Protein AF-A0A3M1RBZ3-F1 (afdb_monomer_lite)

Radius of gyration: 17.07 Å; chains: 1; bounding box: 36×39×44 Å

Foldseek 3Di:
DVVVVVVVVVVVVVVVCLPDPDQDWDWDWDADPFWIKIWIWGDDHQKIKIWIWTQGPLGIKIKIKIWGCADCSVDLQHAQTKIKIWMAIPVGIWIKMKHFHAAACDDPLHQWTWMWMWIQDPVGIWIKIKTAHSVNPWIKIWTADPNDIDIDID

Secondary structure (DSSP, 8-state):
-HHHHHHHHHHHHHHHHTT--S--EEEEEEEETTEEEEEEEEEETTEEEEEEEEEETTEEEEEEEEEE--S-TTSSS-TT-EEEEEEEETTEEEEEEEEEEEE--SSTTTT-EEEEEEEEETTEEEEEEEEE-TTSSSEEEEEEETTEEEEEE-

Sequence (154 aa):
MRRYLLIAFVFMAVLALSGCTGEKAETTTVSTEDGTSKVTTTVSGDTQTVTVEETTEEGTQTTTITGSAGANPDSWCPEGGNWEMHTAGPQGMAGATMKVVKLETSGKYAGLCHVVSTTTGPEGEQSIDMWFDESGEHGYMEMEVGGQKIVQSF

pLDDT: mean 77.48, std 15.15, range [36.0, 95.31]

Structure (mmCIF, N/CA/C/O backbone):
data_AF-A0A3M1RBZ3-F1
#
_entry.id   AF-A0A3M1RBZ3-F1
#
loop_
_atom_site.group_PDB
_atom_site.id
_atom_site.type_symbol
_atom_site.label_atom_id
_atom_site.label_alt_id
_atom_site.label_comp_id
_atom_site.label_asym_id
_atom_site.label_entity_id
_atom_site.label_seq_id
_atom_site.pdbx_PDB_ins_code
_atom_site.Cartn_x
_atom_site.Cartn_y
_atom_site.Cartn_z
_atom_site.occupancy
_atom_site.B_iso_or_equiv
_atom_site.auth_seq_id
_atom_site.auth_comp_id
_atom_site.auth_asym_id
_atom_site.auth_atom_id
_atom_site.pdbx_PDB_model_num
ATOM 1 N N . MET A 1 1 ? -22.313 4.734 3.516 1.00 36.00 1 MET A N 1
ATOM 2 C CA . MET A 1 1 ? -21.688 6.004 3.072 1.00 36.00 1 MET A CA 1
ATOM 3 C C . MET A 1 1 ? -20.488 6.404 3.938 1.00 36.00 1 MET A C 1
ATOM 5 O O . MET A 1 1 ? -19.457 6.711 3.363 1.00 36.00 1 MET A O 1
ATOM 9 N N . ARG A 1 2 ? -20.555 6.302 5.279 1.00 43.31 2 ARG A N 1
ATOM 10 C CA . ARG A 1 2 ? -19.455 6.632 6.221 1.00 43.31 2 ARG A CA 1
ATOM 11 C C . ARG A 1 2 ? -18.136 5.862 5.978 1.00 43.31 2 ARG A C 1
ATOM 13 O O . ARG A 1 2 ? -17.083 6.479 5.926 1.00 43.31 2 ARG A O 1
ATOM 20 N N . ARG A 1 3 ? -18.200 4.549 5.689 1.00 42.19 3 ARG A N 1
ATOM 21 C CA . ARG A 1 3 ? -17.023 3.714 5.334 1.00 42.19 3 ARG A CA 1
ATOM 22 C C . ARG A 1 3 ? -16.319 4.147 4.036 1.00 42.19 3 ARG A C 1
ATOM 24 O O . ARG A 1 3 ? -15.100 4.126 3.979 1.00 42.19 3 ARG A O 1
ATOM 31 N N . TYR A 1 4 ? -17.069 4.587 3.020 1.00 40.62 4 TYR A N 1
ATOM 32 C CA . TYR A 1 4 ? -16.492 5.088 1.761 1.00 40.62 4 TYR A CA 1
ATOM 33 C C . TYR A 1 4 ? -15.847 6.466 1.932 1.00 40.62 4 TYR A C 1
ATOM 35 O O . TYR A 1 4 ? -14.821 6.738 1.324 1.00 40.62 4 TYR A O 1
ATOM 43 N N . LEU A 1 5 ? -16.419 7.308 2.799 1.00 42.34 5 LEU A N 1
ATOM 44 C CA . LEU A 1 5 ? -15.840 8.595 3.186 1.00 42.34 5 LEU A CA 1
ATOM 45 C C . LEU A 1 5 ? -14.524 8.417 3.961 1.00 42.34 5 LEU A C 1
ATOM 47 O O . LEU A 1 5 ? -13.573 9.137 3.688 1.00 42.34 5 LEU A O 1
ATOM 51 N N . LEU A 1 6 ? -14.442 7.422 4.853 1.00 49.97 6 LEU A N 1
ATOM 52 C CA . LEU A 1 6 ? -13.214 7.061 5.573 1.00 49.97 6 LEU A CA 1
ATOM 53 C C . LEU A 1 6 ? -12.134 6.503 4.640 1.00 49.97 6 LEU A C 1
ATOM 55 O O . LEU A 1 6 ? -11.003 6.967 4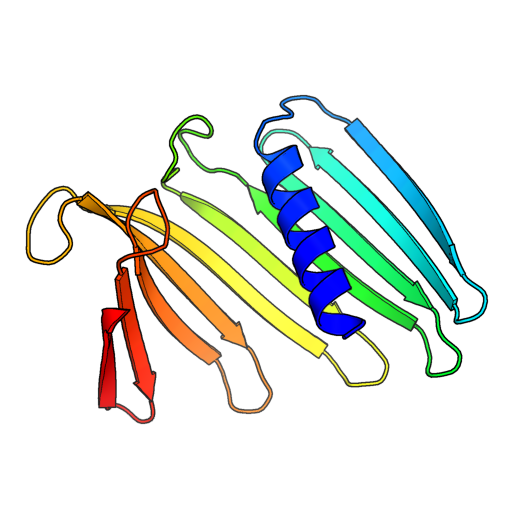.694 1.00 49.97 6 LEU A O 1
ATOM 59 N N . ILE A 1 7 ? -12.482 5.571 3.745 1.00 49.38 7 ILE A N 1
ATOM 60 C CA . ILE A 1 7 ? -11.538 5.037 2.749 1.00 49.38 7 ILE A CA 1
ATOM 61 C C . ILE A 1 7 ? -11.040 6.162 1.835 1.00 49.38 7 ILE A C 1
ATOM 63 O O . ILE A 1 7 ? -9.841 6.262 1.620 1.00 49.38 7 ILE A O 1
ATOM 67 N N . ALA A 1 8 ? -11.919 7.054 1.364 1.00 44.34 8 ALA A N 1
ATOM 68 C CA . ALA A 1 8 ? -11.525 8.198 0.543 1.00 44.34 8 ALA A CA 1
ATOM 69 C C . ALA A 1 8 ? -10.630 9.192 1.301 1.00 44.34 8 ALA A C 1
ATOM 71 O O . ALA A 1 8 ? -9.677 9.703 0.725 1.00 44.34 8 ALA A O 1
ATOM 72 N N . PHE A 1 9 ? -10.888 9.441 2.589 1.00 54.34 9 PHE A N 1
ATOM 73 C CA . PHE A 1 9 ? -10.072 10.342 3.408 1.00 54.34 9 PHE A CA 1
ATOM 74 C C . PHE A 1 9 ? -8.703 9.737 3.746 1.00 54.34 9 PHE A C 1
ATOM 76 O O . PHE A 1 9 ? -7.697 10.438 3.727 1.00 54.34 9 PHE A O 1
ATOM 83 N N . VAL A 1 10 ? -8.647 8.425 3.988 1.00 52.53 10 VAL A N 1
ATOM 84 C CA . VAL A 1 10 ? -7.401 7.673 4.187 1.00 52.53 10 VAL A CA 1
ATOM 85 C C . VAL A 1 10 ? -6.596 7.609 2.890 1.00 52.53 10 VAL A C 1
ATOM 87 O O . VAL A 1 10 ? -5.402 7.878 2.908 1.00 52.53 10 VAL A O 1
ATOM 90 N N . PHE A 1 11 ? -7.242 7.346 1.753 1.00 47.81 11 PHE A N 1
ATOM 91 C CA . PHE A 1 11 ? -6.604 7.354 0.435 1.00 47.81 11 PHE A CA 1
ATOM 92 C C . PHE A 1 11 ? -6.080 8.754 0.078 1.00 47.81 11 PHE A C 1
ATOM 94 O O . PHE A 1 11 ? -4.956 8.894 -0.388 1.00 47.81 11 PHE A O 1
ATOM 101 N N . MET A 1 12 ? -6.845 9.807 0.385 1.00 49.78 12 MET A N 1
ATOM 102 C CA . MET A 1 12 ? -6.428 11.201 0.206 1.00 49.78 12 MET A CA 1
ATOM 103 C C . MET A 1 12 ? -5.282 11.592 1.148 1.00 49.78 12 MET A C 1
ATOM 105 O O . MET A 1 12 ? -4.394 12.328 0.734 1.00 49.78 12 MET A O 1
ATOM 109 N N . ALA A 1 13 ? -5.255 11.081 2.383 1.00 51.34 13 ALA A N 1
ATOM 110 C CA . ALA A 1 13 ? -4.136 11.275 3.302 1.00 51.34 13 ALA A CA 1
ATOM 111 C C . ALA A 1 13 ? -2.871 10.555 2.807 1.00 51.34 13 ALA A C 1
ATOM 113 O O . ALA A 1 13 ? -1.803 11.152 2.802 1.00 51.34 13 ALA A O 1
ATOM 114 N N . VAL A 1 14 ? -2.988 9.318 2.316 1.00 50.66 14 VAL A N 1
ATOM 115 C CA . VAL A 1 14 ? -1.869 8.566 1.723 1.00 50.66 14 VAL A CA 1
ATOM 116 C C . VAL A 1 14 ? -1.327 9.273 0.470 1.00 50.66 14 VAL A C 1
ATOM 118 O O . VAL A 1 14 ? -0.115 9.423 0.333 1.00 50.66 14 VAL A O 1
ATOM 121 N N . LEU A 1 15 ? -2.204 9.791 -0.398 1.00 47.97 15 LEU A N 1
ATOM 122 C CA . LEU A 1 15 ? -1.823 10.556 -1.595 1.00 47.97 15 LEU A CA 1
ATOM 123 C C . LEU A 1 15 ? -1.248 11.946 -1.280 1.00 47.97 15 LEU A C 1
ATOM 125 O O . LEU A 1 15 ? -0.381 12.426 -2.001 1.00 47.97 15 LEU A O 1
ATOM 129 N N . ALA A 1 16 ? -1.710 12.614 -0.220 1.00 43.59 16 ALA A N 1
ATOM 130 C CA . ALA A 1 16 ? -1.182 13.919 0.182 1.00 43.59 16 ALA A CA 1
ATOM 131 C C . ALA A 1 16 ? 0.209 13.824 0.837 1.00 43.59 16 ALA A C 1
ATOM 133 O O . ALA A 1 16 ? 0.939 14.815 0.877 1.00 43.59 16 ALA A O 1
ATOM 134 N N . LEU A 1 17 ? 0.582 12.650 1.354 1.00 46.66 17 LEU A N 1
ATOM 135 C CA . LEU A 1 17 ? 1.821 12.441 2.106 1.00 46.66 17 LEU A CA 1
ATOM 136 C C . LEU A 1 17 ? 2.959 11.823 1.279 1.00 46.66 17 LEU A C 1
ATOM 138 O O . LEU A 1 17 ? 4.120 11.944 1.676 1.00 46.66 17 LEU A O 1
ATOM 142 N N . SER A 1 18 ? 2.685 11.254 0.099 1.00 48.78 18 SER A N 1
ATOM 143 C CA . SER A 1 18 ? 3.736 10.830 -0.844 1.00 48.78 18 SER A CA 1
ATOM 144 C C . SER A 1 18 ? 4.627 11.993 -1.314 1.00 48.78 18 SER A C 1
ATOM 146 O O . SER A 1 18 ? 5.758 11.759 -1.726 1.00 48.78 18 SER A O 1
ATOM 148 N N . GLY A 1 19 ? 4.167 13.246 -1.178 1.00 41.34 19 GLY A N 1
ATOM 149 C CA . GLY A 1 19 ? 4.935 14.460 -1.485 1.00 41.34 19 GLY A CA 1
ATOM 150 C C . GLY A 1 19 ? 5.593 15.163 -0.288 1.00 41.34 19 GLY A C 1
ATOM 151 O O . GLY A 1 19 ? 6.204 16.215 -0.473 1.00 41.34 19 GLY A O 1
ATOM 152 N N . CYS A 1 20 ? 5.468 14.651 0.943 1.00 44.19 20 CYS A N 1
ATOM 153 C CA . CYS A 1 20 ? 5.932 15.360 2.140 1.00 44.19 20 CYS A CA 1
ATOM 154 C C . CYS A 1 20 ? 7.203 14.718 2.723 1.00 44.19 20 CYS A C 1
ATOM 156 O O . CYS A 1 20 ? 7.166 14.000 3.719 1.00 44.19 20 CYS A O 1
ATOM 158 N N . THR A 1 21 ? 8.359 14.997 2.114 1.00 46.91 21 THR A N 1
ATOM 159 C CA . THR A 1 21 ? 9.673 14.604 2.650 1.00 46.91 21 THR A CA 1
ATOM 160 C C . THR A 1 21 ? 10.045 15.495 3.841 1.00 46.91 21 THR A C 1
ATOM 162 O O . THR A 1 21 ? 10.583 16.593 3.679 1.00 46.91 21 THR A O 1
ATOM 165 N N . GLY A 1 22 ? 9.728 15.049 5.055 1.00 46.12 22 GLY A N 1
ATOM 166 C CA . GLY A 1 22 ? 10.148 15.696 6.297 1.00 46.12 22 GLY A CA 1
ATOM 167 C C . GLY A 1 22 ? 9.652 14.935 7.521 1.00 46.12 22 GLY A C 1
ATOM 168 O O . GLY A 1 22 ? 8.494 14.537 7.573 1.00 46.12 22 GLY A O 1
ATOM 169 N N . GLU A 1 23 ? 10.528 14.740 8.506 1.00 51.12 23 GLU A N 1
ATOM 170 C CA . GLU A 1 23 ? 10.206 14.088 9.779 1.00 51.12 23 GLU A CA 1
ATOM 171 C C . GLU A 1 23 ? 9.158 14.934 10.524 1.00 51.12 23 GLU A C 1
ATOM 173 O O . GLU A 1 23 ? 9.463 15.965 11.129 1.00 51.12 23 GLU A O 1
ATOM 178 N N . LYS A 1 24 ? 7.884 14.559 10.398 1.00 57.00 24 LYS A N 1
ATOM 179 C CA . LYS A 1 24 ? 6.760 15.227 11.052 1.00 57.00 24 LYS A CA 1
ATOM 180 C C . LYS A 1 24 ? 5.801 14.185 11.602 1.00 57.00 24 LYS A C 1
ATOM 182 O O . LYS A 1 24 ? 5.362 13.283 10.890 1.00 57.00 24 LYS A O 1
ATOM 187 N N . ALA A 1 25 ? 5.476 14.341 12.881 1.00 58.16 25 ALA A N 1
ATOM 188 C CA . ALA A 1 25 ? 4.348 13.675 13.499 1.00 58.16 25 ALA A CA 1
ATOM 189 C C . ALA A 1 25 ? 3.210 14.692 13.630 1.00 58.16 25 ALA A C 1
ATOM 191 O O . ALA A 1 25 ? 3.340 15.679 14.354 1.00 58.16 25 ALA A O 1
ATOM 192 N N . GLU A 1 26 ? 2.108 14.470 12.922 1.00 70.06 26 GLU A N 1
ATOM 193 C CA . GLU A 1 26 ? 0.925 15.327 12.984 1.00 70.06 26 GLU A CA 1
ATOM 194 C C . GLU A 1 26 ? -0.248 14.508 13.514 1.00 70.06 26 GLU A C 1
ATOM 196 O O . GLU A 1 26 ? -0.492 13.384 13.082 1.00 70.06 26 GLU A O 1
ATOM 201 N N . THR A 1 27 ? -0.960 15.047 14.503 1.00 72.88 27 THR A N 1
ATOM 202 C CA . THR A 1 27 ? -2.175 14.424 15.031 1.00 72.88 27 THR A CA 1
ATOM 203 C C . THR A 1 27 ? -3.339 15.376 14.851 1.00 72.88 27 THR A C 1
ATOM 205 O O . THR A 1 27 ? -3.294 16.507 15.328 1.00 72.88 27 THR A O 1
ATOM 208 N N . THR A 1 28 ? -4.387 14.901 14.189 1.00 72.00 28 THR A N 1
ATOM 209 C CA . THR A 1 28 ? -5.645 15.623 14.016 1.00 72.00 28 THR A CA 1
ATOM 210 C C . THR A 1 28 ? -6.764 14.814 14.648 1.00 72.00 28 THR A C 1
ATOM 212 O O . THR A 1 28 ? -6.920 13.628 14.364 1.00 72.00 28 THR A O 1
ATOM 215 N N . THR A 1 29 ? -7.559 15.460 15.495 1.00 73.00 29 THR A N 1
ATOM 216 C CA . THR A 1 29 ? -8.745 14.855 16.103 1.00 73.00 29 THR A CA 1
ATOM 217 C C . THR A 1 29 ? -9.982 15.529 15.536 1.00 73.00 29 THR A C 1
ATOM 219 O O . THR A 1 29 ? -10.086 16.755 15.555 1.00 73.00 29 THR A O 1
ATOM 222 N N . VAL A 1 30 ? -10.924 14.730 15.052 1.00 71.94 30 VAL A N 1
ATOM 223 C CA . VAL A 1 30 ? -12.233 15.173 14.581 1.00 71.94 30 VAL A CA 1
ATOM 224 C C . VAL A 1 30 ? -13.288 14.521 15.466 1.00 71.94 30 VAL A C 1
ATOM 226 O O . VAL A 1 30 ? -13.363 13.298 15.551 1.00 71.94 30 VAL A O 1
ATOM 229 N N . SER A 1 31 ? -14.105 15.333 16.132 1.00 68.31 31 SER A N 1
ATOM 230 C CA . SER A 1 31 ? -15.228 14.862 16.947 1.00 68.31 31 SER A CA 1
ATOM 231 C C . SER A 1 31 ? -16.539 15.255 16.280 1.00 68.31 31 SER A C 1
ATOM 233 O O . SER A 1 31 ? -16.707 16.391 15.840 1.00 68.31 31 SER A O 1
ATOM 235 N N . THR A 1 32 ? -17.463 14.307 16.215 1.00 67.38 32 THR A N 1
ATOM 236 C CA . THR A 1 32 ? -18.828 14.471 15.702 1.00 67.38 32 THR A CA 1
ATOM 237 C C . THR A 1 32 ? -19.819 13.986 16.760 1.00 67.38 32 THR A C 1
ATOM 239 O O . THR A 1 32 ? -19.414 13.317 17.710 1.00 67.38 32 THR A O 1
ATOM 242 N N . GLU A 1 33 ? -21.109 14.298 16.616 1.00 62.62 33 GLU A N 1
ATOM 243 C CA . GLU A 1 33 ? -22.147 13.787 17.533 1.00 62.62 33 GLU A CA 1
ATOM 244 C C . GLU A 1 33 ? -22.177 12.245 17.579 1.00 62.62 33 GLU A C 1
ATOM 246 O O . GLU A 1 33 ? -22.482 11.669 18.617 1.00 62.62 33 GLU A O 1
ATOM 251 N N . ASP A 1 34 ? -21.742 11.584 16.499 1.00 63.34 34 ASP A N 1
ATOM 252 C CA . ASP A 1 34 ? -21.757 10.127 16.337 1.00 63.34 34 ASP A CA 1
ATOM 253 C C . ASP A 1 34 ? -20.418 9.434 16.678 1.00 63.34 34 ASP A C 1
ATOM 255 O O . ASP A 1 34 ? -20.192 8.290 16.264 1.00 63.34 34 ASP A O 1
ATOM 259 N N . GLY A 1 35 ? -19.475 10.125 17.328 1.00 75.50 35 GLY A N 1
ATOM 260 C CA . GLY A 1 35 ? -18.178 9.559 17.723 1.00 75.50 35 GLY A CA 1
ATOM 261 C C . GLY A 1 35 ? -16.966 10.447 17.436 1.00 75.50 35 GLY A C 1
ATOM 262 O O . GLY A 1 35 ? -17.077 11.558 16.914 1.00 75.50 35 GLY A O 1
ATOM 263 N N . THR A 1 36 ? -15.780 9.949 17.796 1.00 78.88 36 THR A N 1
ATOM 264 C CA . THR A 1 36 ? -14.497 10.659 17.646 1.00 78.88 36 THR A CA 1
ATOM 265 C C . THR A 1 36 ? -13.527 9.866 16.783 1.00 78.88 36 THR A C 1
ATOM 267 O O . THR A 1 36 ? -13.321 8.680 17.017 1.00 78.88 36 THR A O 1
ATOM 270 N N . SER A 1 37 ? -12.891 10.541 15.828 1.00 77.12 37 SER A N 1
ATOM 271 C CA . SER A 1 37 ? -11.810 10.008 15.004 1.00 77.12 37 SER A CA 1
ATOM 272 C C . SER A 1 37 ? -10.510 10.744 15.316 1.00 77.12 37 SER A C 1
ATOM 274 O O . SER A 1 37 ? -10.445 11.971 15.252 1.00 77.12 37 SER A O 1
ATOM 276 N N . LYS A 1 38 ? -9.455 10.002 15.630 1.00 78.56 38 LYS A N 1
ATOM 277 C CA . LYS A 1 38 ? -8.106 10.515 15.842 1.00 78.56 38 LYS A CA 1
ATOM 278 C C . LYS A 1 38 ? -7.197 9.965 14.754 1.00 78.56 38 LYS A C 1
ATOM 280 O O . LYS A 1 38 ? -7.036 8.758 14.634 1.00 78.56 38 LYS A O 1
ATOM 285 N N . VAL A 1 39 ? -6.596 10.856 13.980 1.00 77.81 39 VAL A N 1
ATOM 286 C CA . VAL A 1 39 ? -5.619 10.522 12.944 1.00 77.81 39 VAL A CA 1
ATOM 287 C C . VAL A 1 39 ? -4.250 10.953 13.438 1.00 77.81 39 VAL A C 1
ATOM 289 O O . VAL A 1 39 ? -4.047 12.125 13.740 1.00 77.81 39 VAL A O 1
ATOM 292 N N . THR A 1 40 ? -3.316 10.017 13.519 1.00 79.69 40 THR A N 1
ATOM 293 C CA . THR A 1 40 ? -1.912 10.265 13.833 1.00 79.69 40 THR A CA 1
ATOM 294 C C . THR A 1 40 ? -1.066 9.819 12.654 1.00 79.69 40 THR A C 1
ATOM 296 O O . THR A 1 40 ? -0.995 8.635 12.343 1.00 79.69 40 THR A O 1
ATOM 299 N N . THR A 1 41 ? -0.396 10.771 12.024 1.00 76.50 41 THR A N 1
ATOM 300 C CA . THR A 1 41 ? 0.592 10.534 10.975 1.00 76.50 41 THR A CA 1
ATOM 301 C C . THR A 1 41 ? 1.978 10.665 11.579 1.00 76.50 41 THR A C 1
ATOM 303 O O . THR A 1 41 ? 2.227 11.577 12.361 1.00 76.50 41 THR A O 1
ATOM 306 N N . THR A 1 42 ? 2.884 9.758 11.240 1.00 78.38 42 THR A N 1
ATOM 307 C CA . THR A 1 42 ? 4.295 9.788 11.629 1.00 78.38 42 THR A CA 1
ATOM 308 C C . THR A 1 42 ? 5.144 9.471 10.409 1.00 78.38 42 THR A C 1
ATOM 310 O O . THR A 1 42 ? 4.965 8.428 9.790 1.00 78.38 42 THR A O 1
ATOM 313 N N . VAL A 1 43 ? 6.074 10.360 10.073 1.00 74.62 43 VAL A N 1
ATOM 314 C CA . VAL A 1 43 ? 7.073 10.138 9.020 1.00 74.62 43 VAL A CA 1
ATOM 315 C C . VAL A 1 43 ? 8.437 9.960 9.680 1.00 74.62 43 VAL A C 1
ATOM 317 O O . VAL A 1 43 ? 8.861 10.827 10.442 1.00 74.62 43 VAL A O 1
ATOM 320 N N . SER A 1 44 ? 9.113 8.844 9.403 1.00 72.94 44 SER A N 1
ATOM 321 C CA . SER A 1 44 ? 10.457 8.533 9.900 1.00 72.94 44 SER A CA 1
ATOM 322 C C . SER A 1 44 ? 11.325 8.017 8.751 1.00 72.94 44 SER A C 1
ATOM 324 O O . SER A 1 44 ? 11.148 6.896 8.268 1.00 72.94 44 SER A O 1
ATOM 326 N N . GLY A 1 45 ? 12.251 8.859 8.282 1.00 74.38 45 GLY A N 1
ATOM 327 C CA . GLY A 1 45 ? 13.018 8.589 7.063 1.00 74.38 45 GLY A CA 1
ATOM 328 C C . GLY A 1 45 ? 12.096 8.377 5.858 1.00 74.38 45 GLY A C 1
ATOM 329 O O . GLY A 1 45 ? 11.208 9.190 5.612 1.00 74.38 45 GLY A O 1
ATOM 330 N N . ASP A 1 46 ? 12.281 7.258 5.154 1.00 73.88 46 ASP A N 1
ATOM 331 C CA . ASP A 1 46 ? 11.479 6.878 3.979 1.00 73.88 46 ASP A CA 1
ATOM 332 C C . ASP A 1 46 ? 10.175 6.142 4.338 1.00 73.88 46 ASP A C 1
ATOM 334 O O . ASP A 1 46 ? 9.403 5.769 3.453 1.00 73.88 46 ASP A O 1
ATOM 338 N N . THR A 1 47 ? 9.932 5.891 5.630 1.00 76.50 47 THR A N 1
ATOM 339 C CA . THR A 1 47 ? 8.748 5.172 6.118 1.00 76.50 47 THR A CA 1
ATOM 340 C C . THR A 1 47 ? 7.720 6.141 6.687 1.00 76.50 47 THR A C 1
ATOM 342 O O . THR A 1 47 ? 8.038 7.055 7.448 1.00 76.50 47 THR A O 1
ATOM 345 N N . GLN A 1 48 ? 6.462 5.907 6.346 1.00 79.31 48 GLN A N 1
ATOM 346 C CA . GLN A 1 48 ? 5.309 6.659 6.804 1.00 79.31 48 GLN A CA 1
ATOM 347 C C . GLN A 1 48 ? 4.340 5.710 7.503 1.00 79.31 48 GLN A C 1
ATOM 349 O O . GLN A 1 48 ? 3.990 4.660 6.969 1.00 79.31 48 GLN A O 1
ATOM 354 N N . THR A 1 49 ? 3.883 6.096 8.686 1.00 83.44 49 THR A N 1
ATOM 355 C CA . THR A 1 49 ? 2.839 5.398 9.429 1.00 83.44 49 THR A CA 1
ATOM 356 C C . THR A 1 49 ? 1.670 6.342 9.653 1.00 83.44 49 THR A C 1
ATOM 358 O O . THR A 1 49 ? 1.824 7.409 10.241 1.00 83.44 49 THR A O 1
ATOM 361 N N . VAL A 1 50 ? 0.482 5.938 9.226 1.00 83.12 50 VAL A N 1
ATOM 362 C CA . VAL A 1 50 ? -0.783 6.620 9.494 1.00 83.12 50 VAL A CA 1
ATOM 363 C C . VAL A 1 50 ? -1.617 5.706 10.375 1.00 83.12 50 VAL A C 1
ATOM 365 O O . VAL A 1 50 ? -1.921 4.583 9.997 1.00 83.12 50 VAL A O 1
ATOM 368 N N . THR A 1 51 ? -1.992 6.169 11.560 1.00 84.88 51 THR A N 1
ATOM 369 C CA . THR A 1 51 ? -2.900 5.463 12.467 1.00 84.88 51 THR A CA 1
ATOM 370 C C . THR A 1 51 ? -4.184 6.259 12.617 1.00 84.88 51 THR A C 1
ATOM 372 O O . THR A 1 51 ? -4.153 7.429 12.986 1.00 84.88 51 THR A O 1
ATOM 375 N N . VAL A 1 52 ? -5.314 5.623 12.343 1.00 83.81 52 VAL A N 1
ATOM 376 C CA . VAL A 1 52 ? -6.658 6.169 12.504 1.00 83.81 52 VAL A CA 1
ATOM 377 C C . VAL A 1 52 ? -7.356 5.384 13.600 1.00 83.81 52 VAL A C 1
ATOM 379 O O . VAL A 1 52 ? -7.541 4.181 13.474 1.00 83.81 52 VAL A O 1
ATOM 382 N N . GLU A 1 53 ? -7.755 6.056 14.668 1.00 85.12 53 GLU A N 1
ATOM 383 C CA . GLU A 1 53 ? -8.549 5.493 15.754 1.00 85.12 53 GLU A CA 1
ATOM 384 C C . GLU A 1 53 ? -9.942 6.122 15.725 1.00 85.12 53 GLU A C 1
ATOM 386 O O 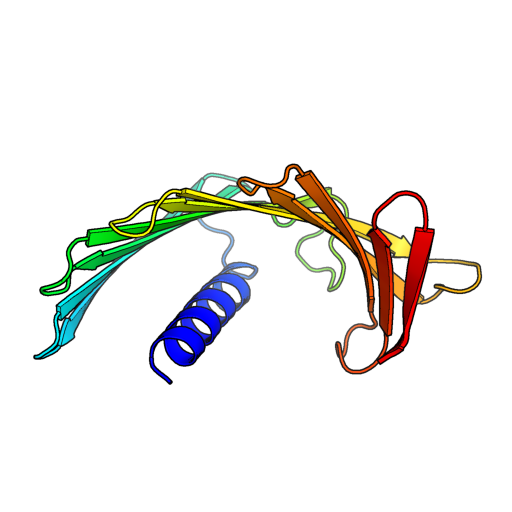. GLU A 1 53 ? -10.087 7.330 15.890 1.00 85.12 53 GLU A O 1
ATOM 391 N N . GLU A 1 54 ? -10.974 5.320 15.495 1.00 82.19 54 GLU A N 1
ATOM 392 C CA . GLU A 1 54 ? -12.372 5.737 15.518 1.00 82.19 54 GLU A CA 1
ATOM 393 C C . GLU A 1 54 ? -13.062 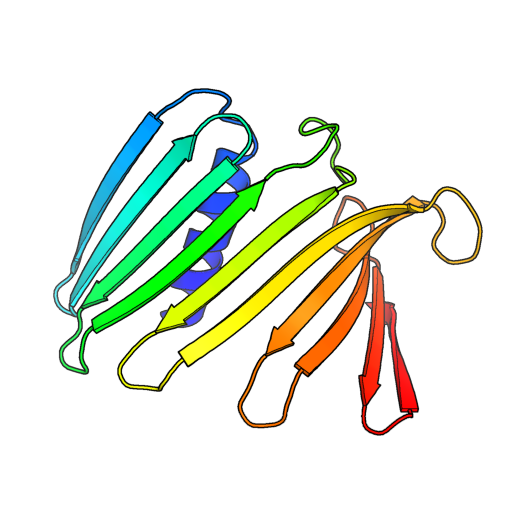5.116 16.729 1.00 82.19 54 GLU A C 1
ATOM 395 O O . GLU A 1 54 ? -13.082 3.900 16.887 1.00 82.19 54 GLU A O 1
ATOM 400 N N . THR A 1 55 ? -13.640 5.951 17.585 1.00 84.38 55 THR A N 1
ATOM 401 C CA . THR A 1 55 ? -14.429 5.527 18.742 1.00 84.38 55 THR A CA 1
ATOM 402 C C . THR A 1 55 ? -15.884 5.917 18.527 1.00 84.38 55 THR A C 1
ATOM 404 O O . THR A 1 55 ? -16.206 7.100 18.397 1.00 84.38 55 THR A O 1
ATOM 407 N N . THR A 1 56 ? -16.754 4.910 18.511 1.00 81.62 56 THR A N 1
ATOM 408 C CA . THR A 1 56 ? -18.216 5.037 18.408 1.00 81.62 56 THR A CA 1
ATOM 409 C C . THR A 1 56 ? -18.882 4.331 19.592 1.00 81.62 56 THR A C 1
ATOM 411 O O . THR A 1 56 ? -18.201 3.697 20.400 1.00 81.62 56 THR A O 1
ATOM 414 N N . GLU A 1 57 ? -20.213 4.391 19.696 1.00 79.94 57 GLU A N 1
ATOM 415 C CA . GLU A 1 57 ? -20.959 3.613 20.700 1.00 79.94 57 GLU A CA 1
ATOM 416 C C . GLU A 1 57 ? -20.767 2.091 20.548 1.00 79.94 57 GLU A C 1
ATOM 418 O O . GLU A 1 57 ? -20.872 1.354 21.526 1.00 79.94 57 GLU A O 1
ATOM 423 N N . GLU A 1 58 ? -20.430 1.613 19.345 1.00 77.69 58 GLU A N 1
ATOM 424 C CA . GLU A 1 58 ? -20.184 0.193 19.052 1.00 77.69 58 GLU A CA 1
ATOM 425 C C . GLU A 1 58 ? -18.771 -0.274 19.460 1.00 77.69 58 GLU A C 1
ATOM 427 O O . GLU A 1 58 ? -18.467 -1.468 19.407 1.00 77.69 58 GLU A O 1
ATOM 432 N N . GLY A 1 59 ? -17.903 0.654 19.87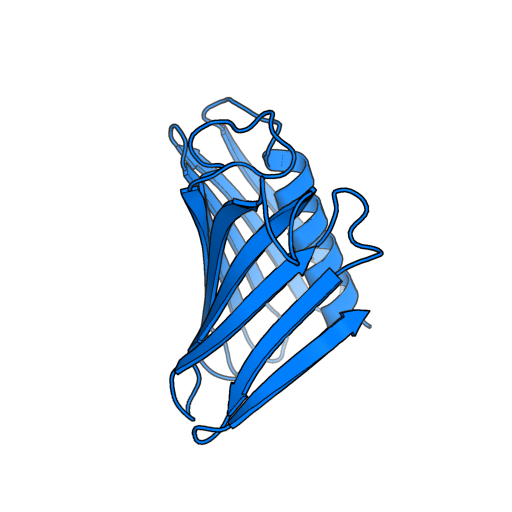9 1.00 83.12 59 GLY A N 1
ATOM 433 C CA . GLY A 1 59 ? -16.527 0.402 20.301 1.00 83.12 59 GLY A CA 1
ATOM 434 C C . GLY A 1 59 ? -15.488 1.179 19.489 1.00 83.12 59 GLY A C 1
ATOM 435 O O . GLY A 1 59 ? -15.816 2.052 18.679 1.00 83.12 59 GLY A O 1
ATOM 436 N N . THR A 1 60 ? -14.215 0.858 19.731 1.00 86.19 60 THR A N 1
ATOM 437 C CA . THR A 1 60 ? -13.065 1.519 19.099 1.00 86.19 60 THR A CA 1
ATOM 438 C C . THR A 1 60 ? -12.462 0.649 18.001 1.00 86.19 60 THR A C 1
ATOM 440 O O . THR A 1 60 ? -12.090 -0.498 18.249 1.00 86.19 60 THR A O 1
ATOM 443 N N . GLN A 1 61 ? -12.341 1.204 16.798 1.00 84.38 61 GLN A N 1
ATOM 444 C CA . GLN A 1 61 ? -11.627 0.622 15.669 1.00 84.38 61 GLN A CA 1
ATOM 445 C C . GLN A 1 61 ? -10.331 1.397 15.422 1.00 84.38 61 GLN A C 1
ATOM 447 O O . GLN A 1 61 ? -10.345 2.616 15.293 1.00 84.38 61 GLN A O 1
ATOM 452 N N . THR A 1 62 ? -9.221 0.684 15.290 1.00 86.44 62 THR A N 1
ATOM 453 C CA . THR A 1 62 ? -7.916 1.244 14.945 1.00 86.44 62 THR A CA 1
ATOM 454 C C . THR A 1 62 ? -7.472 0.687 13.600 1.00 86.44 62 THR A C 1
ATOM 456 O O . THR A 1 62 ? -7.427 -0.526 13.419 1.00 86.44 62 THR A O 1
ATOM 459 N N . THR A 1 63 ? -7.130 1.565 12.663 1.00 84.12 63 THR A N 1
ATOM 460 C CA . THR A 1 63 ? -6.515 1.219 11.380 1.00 84.12 63 THR A CA 1
ATOM 461 C C . THR A 1 63 ? -5.137 1.852 11.300 1.00 84.12 63 THR A C 1
ATOM 463 O O . THR A 1 63 ? -5.018 3.071 11.351 1.00 84.12 63 THR A O 1
ATOM 466 N N . THR A 1 64 ? -4.101 1.040 11.151 1.00 87.44 64 THR A N 1
ATOM 467 C CA . THR A 1 64 ? -2.722 1.481 10.956 1.00 87.44 64 THR A CA 1
ATOM 468 C C . THR A 1 64 ? -2.274 1.111 9.555 1.00 87.44 64 THR A C 1
ATOM 470 O O . THR A 1 64 ? -2.373 -0.046 9.164 1.00 87.44 64 THR A O 1
ATOM 473 N N . ILE A 1 65 ? -1.769 2.086 8.811 1.00 86.31 65 ILE A N 1
ATOM 474 C CA . ILE A 1 65 ? -1.130 1.905 7.513 1.00 86.31 65 ILE A CA 1
ATOM 475 C C . ILE A 1 65 ? 0.328 2.299 7.676 1.00 86.31 65 ILE A C 1
ATOM 477 O O . ILE A 1 65 ? 0.608 3.435 8.044 1.00 86.31 65 ILE A O 1
ATOM 481 N N . THR A 1 66 ? 1.246 1.384 7.403 1.00 87.19 66 THR A N 1
ATOM 482 C CA . THR A 1 66 ? 2.686 1.646 7.423 1.00 87.19 66 THR A CA 1
ATOM 483 C C . THR A 1 66 ? 3.256 1.342 6.061 1.00 87.19 66 THR A C 1
ATOM 485 O O . THR A 1 66 ? 3.015 0.266 5.531 1.00 87.19 66 THR A O 1
ATOM 488 N N . GLY A 1 67 ? 4.033 2.246 5.489 1.00 85.38 67 GLY A N 1
ATOM 489 C CA . GLY A 1 67 ? 4.649 1.970 4.208 1.00 85.38 67 GLY A CA 1
ATOM 490 C C . GLY A 1 67 ? 5.724 2.949 3.806 1.00 85.38 67 GLY A C 1
ATOM 491 O O . GLY A 1 67 ? 5.941 3.963 4.460 1.00 85.38 67 GLY A O 1
ATOM 492 N N . SER A 1 68 ? 6.403 2.635 2.717 1.00 84.00 68 SER A N 1
ATOM 493 C CA . SER A 1 68 ? 7.409 3.490 2.104 1.00 84.00 68 SER A CA 1
ATOM 494 C C . SER A 1 68 ? 7.114 3.650 0.622 1.00 84.00 68 SER A C 1
ATOM 496 O O . SER A 1 68 ? 6.567 2.753 -0.021 1.00 84.00 68 SER A O 1
ATOM 498 N N . ALA A 1 69 ? 7.477 4.810 0.079 1.00 74.50 69 ALA A N 1
ATOM 499 C CA . ALA A 1 69 ? 7.230 5.125 -1.322 1.00 74.50 69 ALA A CA 1
ATOM 500 C C . ALA A 1 69 ? 8.143 4.340 -2.281 1.00 74.50 69 ALA A C 1
ATOM 502 O O . ALA A 1 69 ? 7.815 4.239 -3.451 1.00 74.50 69 ALA A O 1
ATOM 503 N N . GLY A 1 70 ? 9.241 3.736 -1.812 1.00 78.81 70 GLY A N 1
ATOM 504 C CA . GLY A 1 70 ? 10.164 2.959 -2.650 1.00 78.81 70 GLY A CA 1
ATOM 505 C C . GLY A 1 70 ? 11.346 3.775 -3.183 1.00 78.81 70 GLY A C 1
ATOM 506 O O . GLY A 1 70 ? 11.668 4.841 -2.664 1.00 78.81 70 GLY A O 1
ATOM 507 N N . ALA A 1 71 ? 12.032 3.249 -4.204 1.00 73.06 71 ALA A N 1
ATOM 508 C CA . ALA A 1 71 ? 13.332 3.763 -4.653 1.00 73.06 71 ALA A CA 1
ATOM 509 C C . ALA A 1 71 ? 13.268 5.102 -5.415 1.00 73.06 71 ALA A C 1
ATOM 511 O O . ALA A 1 71 ? 14.287 5.781 -5.543 1.00 73.06 71 ALA A O 1
ATOM 512 N N . ASN A 1 72 ? 12.098 5.473 -5.943 1.00 77.62 72 ASN A N 1
ATOM 513 C CA . ASN A 1 72 ? 11.903 6.717 -6.684 1.00 77.62 72 ASN A CA 1
ATOM 514 C C . ASN A 1 72 ? 10.521 7.323 -6.384 1.00 77.62 72 ASN A C 1
ATOM 516 O O . ASN A 1 72 ? 9.599 7.109 -7.171 1.00 77.62 72 ASN A O 1
ATOM 520 N N . PRO A 1 73 ? 10.362 8.057 -5.269 1.00 72.19 73 PRO A N 1
ATOM 521 C CA . PRO A 1 73 ? 9.065 8.573 -4.825 1.00 72.19 73 PRO A CA 1
ATOM 522 C C . PRO A 1 73 ? 8.425 9.578 -5.795 1.00 72.19 73 PRO A C 1
ATOM 524 O O . PRO A 1 73 ? 7.214 9.760 -5.754 1.00 72.19 73 PRO A O 1
ATOM 527 N N . ASP A 1 74 ? 9.210 10.191 -6.688 1.00 78.75 74 ASP A N 1
ATOM 528 C CA . ASP A 1 74 ? 8.709 11.118 -7.712 1.00 78.75 74 ASP A CA 1
ATOM 529 C C . ASP A 1 74 ? 8.133 10.391 -8.943 1.00 78.75 74 ASP A C 1
ATOM 531 O O . ASP A 1 74 ? 7.564 11.016 -9.840 1.00 78.75 74 ASP A O 1
ATOM 535 N N . SER A 1 75 ? 8.297 9.066 -9.029 1.00 83.56 75 SER A N 1
ATOM 536 C CA . SER A 1 75 ? 7.664 8.257 -10.067 1.00 83.56 75 SER A CA 1
ATOM 537 C C . SER A 1 75 ? 6.212 7.969 -9.711 1.00 83.56 75 SER A C 1
ATOM 539 O O . SER A 1 75 ? 5.903 7.605 -8.580 1.00 83.56 75 SER A O 1
ATOM 541 N N . TRP A 1 76 ? 5.328 8.014 -10.708 1.00 85.69 76 TRP A N 1
ATOM 542 C CA . TRP A 1 76 ? 3.946 7.559 -10.547 1.00 85.69 76 TRP A CA 1
ATOM 543 C C . TRP A 1 76 ? 3.845 6.051 -10.241 1.00 85.69 76 TRP A C 1
ATOM 545 O O . TRP A 1 76 ? 2.867 5.609 -9.646 1.00 85.69 76 TRP A O 1
ATOM 555 N N . CYS A 1 77 ? 4.866 5.265 -10.613 1.00 87.75 77 CYS A N 1
ATOM 556 C CA . CYS A 1 77 ? 4.994 3.845 -10.292 1.00 87.75 77 CYS A CA 1
ATOM 557 C C . CYS A 1 77 ? 6.325 3.592 -9.567 1.00 87.75 77 CYS A C 1
ATOM 559 O O . CYS A 1 77 ? 7.304 3.141 -10.177 1.00 87.75 77 CYS A O 1
ATOM 561 N N . PRO A 1 78 ? 6.408 3.925 -8.271 1.00 86.62 78 PRO A N 1
ATOM 562 C CA . PRO A 1 78 ? 7.673 3.921 -7.567 1.00 86.62 78 PRO A CA 1
ATOM 563 C C . PRO A 1 78 ? 8.027 2.492 -7.123 1.00 86.62 78 PRO A C 1
ATOM 565 O O . PRO A 1 78 ? 7.486 1.944 -6.162 1.00 86.62 78 PRO A O 1
ATOM 568 N N . GLU A 1 79 ? 8.930 1.854 -7.871 1.00 89.00 79 GLU A N 1
ATOM 569 C CA . GLU A 1 79 ? 9.353 0.470 -7.633 1.00 89.00 79 GLU A CA 1
ATOM 570 C C . GLU A 1 79 ? 9.827 0.244 -6.189 1.00 89.00 79 GLU A C 1
ATOM 572 O O . GLU A 1 79 ? 10.618 1.010 -5.625 1.00 89.00 79 GLU A O 1
ATOM 577 N N . GLY A 1 80 ? 9.330 -0.843 -5.594 1.00 85.69 80 GLY A N 1
ATOM 578 C CA . GLY A 1 80 ? 9.633 -1.222 -4.220 1.00 85.69 80 GLY A CA 1
ATOM 579 C C . GLY A 1 80 ? 8.784 -0.506 -3.173 1.00 85.69 80 GLY A C 1
ATOM 580 O O . GLY A 1 80 ? 8.949 -0.814 -1.992 1.00 85.69 80 GLY A O 1
ATOM 581 N N . GLY A 1 81 ? 7.879 0.393 -3.576 1.00 88.00 81 GLY A N 1
ATOM 582 C CA . GLY A 1 81 ? 6.884 0.960 -2.674 1.00 88.00 81 GLY A CA 1
ATOM 583 C C . GLY A 1 81 ? 6.073 -0.152 -2.011 1.00 88.00 81 GLY A C 1
ATOM 584 O O . GLY A 1 81 ? 5.661 -1.105 -2.675 1.00 88.00 81 GLY A O 1
ATOM 585 N N . ASN A 1 82 ? 5.891 -0.079 -0.698 1.00 89.00 82 ASN A N 1
ATOM 586 C CA . ASN A 1 82 ? 5.231 -1.129 0.073 1.00 89.00 82 ASN A CA 1
ATOM 587 C C . ASN A 1 82 ? 4.399 -0.511 1.185 1.00 89.00 82 ASN A C 1
ATOM 589 O O . ASN A 1 82 ? 4.918 0.314 1.927 1.00 89.00 82 ASN A O 1
ATOM 593 N N . TRP A 1 83 ? 3.151 -0.943 1.328 1.00 86.62 83 TRP A N 1
ATOM 594 C CA . TRP A 1 83 ? 2.227 -0.492 2.359 1.00 86.62 83 TRP A CA 1
ATOM 595 C C . TRP A 1 83 ? 1.545 -1.684 3.009 1.00 86.62 83 TRP A C 1
ATOM 597 O O . TRP A 1 83 ? 1.003 -2.551 2.334 1.00 86.62 83 TRP A O 1
ATOM 607 N N . GLU A 1 84 ? 1.535 -1.699 4.329 1.00 89.56 84 GLU A N 1
ATOM 608 C CA . GLU A 1 84 ? 0.877 -2.683 5.170 1.00 89.56 84 GLU A CA 1
ATOM 609 C C . GLU A 1 84 ? -0.241 -1.981 5.929 1.00 89.56 84 GLU A C 1
ATOM 611 O O . GLU A 1 84 ? -0.009 -1.010 6.645 1.00 89.56 84 GLU A O 1
ATOM 616 N N . MET A 1 85 ? -1.463 -2.461 5.758 1.00 86.25 85 MET A N 1
ATOM 617 C CA . MET A 1 85 ? -2.648 -2.014 6.465 1.00 86.25 85 MET A CA 1
ATOM 618 C C . MET A 1 85 ? -3.061 -3.075 7.478 1.00 86.25 85 MET A C 1
ATOM 620 O O . MET A 1 85 ? -3.285 -4.234 7.132 1.00 86.25 85 MET A O 1
ATOM 624 N N . HIS A 1 86 ? -3.250 -2.648 8.717 1.00 87.50 86 HIS A N 1
ATOM 625 C CA . HIS A 1 86 ? -3.800 -3.442 9.800 1.00 87.50 86 HIS A CA 1
ATOM 626 C C . HIS A 1 86 ? -5.010 -2.731 10.377 1.00 87.50 86 HIS A C 1
ATOM 628 O O . HIS A 1 86 ? -4.904 -1.594 10.826 1.00 87.50 86 HIS A O 1
ATOM 634 N N . THR A 1 87 ? -6.148 -3.411 10.418 1.00 83.00 87 THR A N 1
ATOM 635 C CA . THR A 1 87 ? -7.345 -2.923 11.099 1.00 83.00 87 THR A CA 1
ATOM 636 C C . THR A 1 87 ? -7.680 -3.858 12.249 1.00 83.00 87 THR A C 1
ATOM 638 O O . THR A 1 87 ? -7.765 -5.068 12.057 1.00 83.00 87 THR A O 1
ATOM 641 N N . ALA A 1 88 ? -7.901 -3.301 13.435 1.00 87.19 88 ALA A N 1
ATOM 642 C CA . ALA A 1 88 ? -8.354 -4.006 14.626 1.00 87.19 88 ALA A CA 1
ATOM 643 C C . ALA A 1 88 ? -9.575 -3.293 15.213 1.00 87.19 88 ALA A C 1
ATOM 645 O O . ALA A 1 88 ? -9.617 -2.068 15.277 1.00 87.19 88 ALA A O 1
ATOM 646 N N . GLY A 1 89 ? -10.584 -4.042 15.648 1.00 84.06 89 GLY A N 1
ATOM 647 C CA . GLY A 1 89 ? -11.757 -3.455 16.290 1.00 84.06 89 GLY A CA 1
ATOM 648 C C . GLY A 1 89 ? -12.795 -4.492 16.715 1.00 84.06 89 GLY A C 1
ATOM 649 O O . GLY A 1 89 ? -12.519 -5.693 16.683 1.00 84.06 89 GLY A O 1
ATOM 650 N N . PRO A 1 90 ? -14.018 -4.053 17.064 1.00 75.62 90 PRO A N 1
ATOM 651 C CA . PRO A 1 90 ? -15.082 -4.926 17.568 1.00 75.62 90 PRO A CA 1
ATOM 652 C C . PRO A 1 90 ? -15.494 -6.026 16.578 1.00 75.62 90 PRO A C 1
ATOM 654 O O . PRO A 1 90 ? -16.009 -7.063 16.983 1.00 75.62 90 PRO A O 1
ATOM 657 N N . GLN A 1 91 ? -15.249 -5.811 15.280 1.00 69.75 91 GLN A N 1
ATOM 658 C CA . GLN A 1 91 ? -15.562 -6.754 14.200 1.00 69.75 91 GLN A CA 1
ATOM 659 C C . GLN A 1 91 ? -14.397 -7.703 13.851 1.00 69.75 91 GLN A C 1
ATOM 661 O O . GLN A 1 91 ? -14.531 -8.508 12.934 1.00 69.75 91 GLN A O 1
ATOM 666 N N . GLY A 1 92 ? -13.275 -7.639 14.578 1.00 74.38 92 GLY A N 1
ATOM 667 C CA . GLY A 1 92 ? -12.109 -8.506 14.386 1.00 74.38 92 GLY A CA 1
ATOM 668 C C . GLY A 1 92 ? -10.877 -7.785 13.834 1.00 74.38 92 GLY A C 1
ATOM 669 O O . GLY A 1 92 ? -10.801 -6.554 13.834 1.00 74.38 92 GLY A O 1
ATOM 670 N N . MET A 1 93 ? -9.894 -8.581 13.403 1.00 78.56 93 MET A N 1
ATOM 671 C CA . MET A 1 93 ? -8.652 -8.112 12.786 1.00 78.56 93 MET A CA 1
ATOM 672 C C . MET A 1 93 ? -8.638 -8.434 11.290 1.00 78.56 93 MET A C 1
ATOM 674 O O . MET A 1 93 ? -9.010 -9.538 10.896 1.00 78.56 93 MET A O 1
ATOM 678 N N . ALA A 1 94 ? -8.184 -7.484 10.476 1.00 79.62 94 ALA A N 1
ATOM 679 C CA . ALA A 1 94 ? -7.952 -7.657 9.047 1.00 79.62 94 ALA A CA 1
ATOM 680 C C . ALA A 1 94 ? -6.593 -7.058 8.667 1.00 79.62 94 ALA A C 1
ATOM 682 O O . ALA A 1 94 ? -6.183 -6.038 9.226 1.00 79.62 94 ALA A O 1
ATOM 683 N N . GLY A 1 95 ? -5.903 -7.702 7.728 1.00 83.19 95 GLY A N 1
ATOM 684 C CA . GLY A 1 95 ? -4.621 -7.245 7.205 1.00 83.19 95 GLY A CA 1
ATOM 685 C C . GLY A 1 95 ? -4.637 -7.191 5.684 1.00 83.19 95 GLY A C 1
ATOM 686 O O . GLY A 1 95 ? -5.215 -8.067 5.038 1.00 83.19 95 GLY A O 1
ATOM 687 N N . ALA A 1 96 ? -3.992 -6.179 5.118 1.00 84.25 96 ALA A N 1
ATOM 688 C CA . ALA A 1 96 ? -3.686 -6.130 3.699 1.00 84.25 96 ALA A CA 1
ATOM 689 C C . ALA A 1 96 ? -2.282 -5.573 3.488 1.00 84.25 96 ALA A C 1
ATOM 691 O O . ALA A 1 96 ? -1.851 -4.686 4.214 1.00 84.25 96 ALA A O 1
ATOM 692 N N . THR A 1 97 ? -1.584 -6.055 2.476 1.00 88.12 97 THR A N 1
ATOM 693 C CA . THR A 1 97 ? -0.343 -5.473 1.993 1.00 88.12 97 THR A CA 1
ATOM 694 C C . THR A 1 97 ? -0.521 -5.061 0.540 1.00 88.12 97 THR A C 1
ATOM 696 O O . THR A 1 97 ? -1.329 -5.629 -0.199 1.00 88.12 97 THR A O 1
ATOM 699 N N . MET A 1 98 ? 0.193 -4.022 0.137 1.00 90.06 98 MET A N 1
ATOM 700 C CA . MET A 1 98 ? 0.251 -3.524 -1.226 1.00 90.06 98 MET A CA 1
ATOM 701 C C . MET A 1 98 ? 1.702 -3.239 -1.561 1.00 90.06 98 MET A C 1
ATOM 703 O O . MET A 1 98 ? 2.339 -2.435 -0.889 1.00 90.06 98 MET A O 1
ATOM 707 N N . LYS A 1 99 ? 2.212 -3.864 -2.617 1.00 91.81 99 LYS A N 1
ATOM 708 C CA . LYS A 1 99 ? 3.585 -3.693 -3.072 1.00 91.81 99 LYS A CA 1
ATOM 709 C C . LYS A 1 99 ? 3.612 -3.284 -4.533 1.00 91.81 99 LYS A C 1
ATOM 711 O O . LYS A 1 99 ? 3.127 -4.020 -5.387 1.00 91.81 99 LYS A O 1
ATOM 716 N N . VAL A 1 100 ? 4.237 -2.152 -4.827 1.00 90.94 100 VAL A N 1
ATOM 717 C CA . VAL A 1 100 ? 4.573 -1.743 -6.190 1.00 90.94 100 VAL A CA 1
ATOM 718 C C . VAL A 1 100 ? 5.780 -2.558 -6.635 1.00 90.94 100 VAL A C 1
ATOM 720 O O . VAL A 1 100 ? 6.880 -2.435 -6.091 1.00 90.94 100 VAL A O 1
ATOM 723 N N . VAL A 1 101 ? 5.563 -3.437 -7.608 1.00 93.88 101 VAL A N 1
ATOM 724 C CA . VAL A 1 101 ? 6.595 -4.334 -8.121 1.00 93.88 101 VAL A CA 1
ATOM 725 C C . VAL A 1 101 ? 7.502 -3.588 -9.081 1.00 93.88 101 VAL A C 1
ATOM 727 O O . VAL A 1 101 ? 8.704 -3.612 -8.869 1.00 93.88 101 VAL A O 1
ATOM 730 N N . LYS A 1 102 ? 6.944 -2.959 -10.124 1.00 93.56 102 LYS A N 1
ATOM 731 C CA . LYS A 1 102 ? 7.680 -2.187 -11.143 1.00 93.56 102 LYS A CA 1
ATOM 732 C C . LYS A 1 102 ? 6.733 -1.590 -12.181 1.00 93.56 102 LYS A C 1
ATOM 734 O O . LYS A 1 102 ? 5.604 -2.052 -12.344 1.00 93.56 102 LYS A O 1
ATOM 739 N N . LEU A 1 103 ? 7.249 -0.652 -12.970 1.00 94.25 103 LEU A N 1
ATOM 740 C CA . LEU A 1 103 ? 6.663 -0.281 -14.255 1.00 94.25 103 LEU A CA 1
ATOM 741 C C . LEU A 1 103 ? 7.060 -1.312 -15.318 1.00 94.25 103 LEU A C 1
ATOM 743 O O . LEU A 1 103 ? 8.247 -1.533 -15.574 1.00 94.25 103 LEU A O 1
ATOM 747 N N . GLU A 1 104 ? 6.082 -1.943 -15.960 1.00 94.69 104 GLU A N 1
ATOM 748 C CA . GLU A 1 104 ? 6.359 -2.910 -17.016 1.00 94.69 104 GLU A CA 1
ATOM 749 C C . GLU A 1 104 ? 6.826 -2.209 -18.294 1.00 94.69 104 GLU A C 1
ATOM 751 O O . GLU A 1 104 ? 6.156 -1.337 -18.843 1.00 94.69 104 GLU A O 1
ATOM 756 N N . THR A 1 105 ? 7.988 -2.605 -18.806 1.00 92.81 105 THR A N 1
ATOM 757 C CA . THR A 1 105 ? 8.613 -1.968 -19.980 1.00 92.81 105 THR A CA 1
ATOM 758 C C . THR A 1 105 ? 8.417 -2.756 -21.273 1.00 92.81 105 THR A C 1
ATOM 760 O O . THR A 1 105 ? 8.766 -2.278 -22.351 1.00 92.81 105 THR A O 1
ATOM 763 N N . SER A 1 106 ? 7.874 -3.974 -21.194 1.00 94.00 106 SER A N 1
ATOM 764 C CA . SER A 1 106 ? 7.689 -4.852 -22.351 1.00 94.00 106 SER A CA 1
ATOM 765 C C . SER A 1 106 ? 6.553 -5.859 -22.143 1.00 94.00 106 SER A C 1
ATOM 767 O O . SER A 1 106 ? 6.069 -6.058 -21.031 1.00 94.00 106 SER A O 1
ATOM 769 N N . GLY A 1 107 ? 6.122 -6.506 -23.229 1.00 93.50 107 GLY A N 1
ATOM 770 C CA . GLY A 1 107 ? 5.078 -7.530 -23.195 1.00 93.50 107 GLY A CA 1
ATOM 771 C C . GLY A 1 107 ? 3.655 -6.969 -23.141 1.00 93.50 107 GLY A C 1
ATOM 772 O O . GLY A 1 107 ? 3.408 -5.818 -23.490 1.00 93.50 107 GLY A O 1
ATOM 773 N N . LYS A 1 108 ? 2.704 -7.818 -22.728 1.00 90.06 108 LYS A N 1
ATOM 774 C CA . LYS A 1 108 ? 1.263 -7.501 -22.694 1.00 90.06 108 LYS A CA 1
ATOM 775 C C . LYS A 1 108 ? 0.933 -6.320 -21.772 1.00 90.06 108 LYS A C 1
ATOM 777 O O . LYS A 1 108 ? -0.018 -5.599 -22.043 1.00 90.06 108 LYS A O 1
ATOM 782 N N . TYR A 1 109 ? 1.709 -6.147 -20.707 1.00 93.38 109 TYR A N 1
ATOM 783 C CA . TYR A 1 109 ? 1.481 -5.132 -19.679 1.00 93.38 109 TYR A CA 1
ATOM 784 C C . TYR A 1 109 ? 2.401 -3.915 -19.830 1.00 93.38 109 TYR A C 1
ATOM 786 O O . TYR A 1 109 ? 2.481 -3.103 -18.919 1.00 93.38 109 TYR A O 1
ATOM 794 N N . ALA A 1 110 ? 3.100 -3.777 -20.963 1.00 94.31 110 ALA A N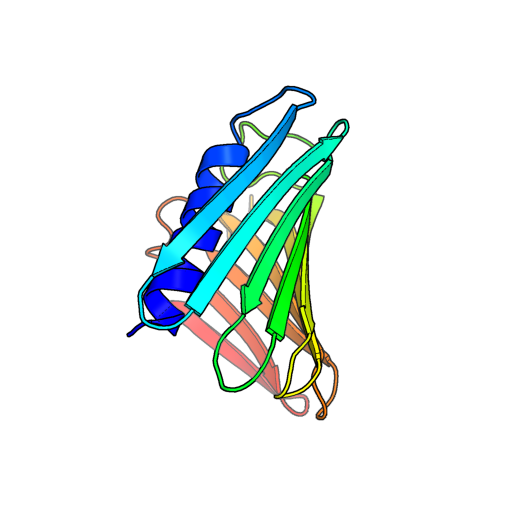 1
ATOM 795 C CA . ALA A 1 110 ? 4.002 -2.654 -21.199 1.00 94.31 110 ALA A CA 1
ATOM 796 C C . ALA A 1 110 ? 3.290 -1.303 -21.002 1.00 94.31 110 ALA A C 1
ATOM 798 O O . ALA A 1 110 ? 2.229 -1.068 -21.576 1.00 94.31 110 ALA A O 1
ATOM 799 N N . GLY A 1 111 ? 3.903 -0.417 -20.218 1.00 91.62 111 GLY A N 1
ATOM 800 C CA . GLY A 1 111 ? 3.353 0.886 -19.845 1.00 91.62 111 GLY A CA 1
ATOM 801 C C . GLY A 1 111 ? 2.478 0.877 -18.589 1.00 91.62 111 GLY A C 1
ATOM 802 O O . GLY A 1 111 ? 2.048 1.948 -18.173 1.00 91.62 111 GLY A O 1
ATOM 803 N N . LEU A 1 112 ? 2.237 -0.284 -17.971 1.00 94.00 112 LEU A N 1
ATOM 804 C CA . LEU A 1 112 ? 1.406 -0.410 -16.773 1.00 94.00 112 LEU A CA 1
ATOM 805 C C . LEU A 1 112 ? 2.253 -0.633 -15.516 1.00 94.00 112 LEU A C 1
ATOM 807 O O . LEU A 1 112 ? 3.252 -1.358 -15.537 1.00 94.00 112 LEU A O 1
ATOM 811 N N . CYS A 1 113 ? 1.828 -0.037 -14.407 1.00 93.81 113 CYS A N 1
ATOM 812 C CA . CYS A 1 113 ? 2.411 -0.258 -13.094 1.00 93.81 113 CYS A CA 1
ATOM 813 C C . CYS A 1 113 ? 1.890 -1.559 -12.505 1.00 93.81 113 CYS A C 1
ATOM 815 O O . CYS A 1 113 ? 0.684 -1.720 -12.332 1.00 93.81 113 CYS A O 1
ATOM 817 N N . HIS A 1 114 ? 2.798 -2.479 -12.195 1.00 95.31 114 HIS A N 1
ATOM 818 C CA . HIS A 1 114 ? 2.475 -3.733 -11.535 1.00 95.31 114 HIS A CA 1
ATOM 819 C C . HIS A 1 114 ? 2.451 -3.536 -10.021 1.00 95.31 114 HIS A C 1
ATOM 821 O O . HIS A 1 114 ? 3.462 -3.172 -9.416 1.00 95.31 114 HIS A O 1
ATOM 827 N N . VAL A 1 115 ? 1.307 -3.813 -9.407 1.00 92.12 115 VAL A N 1
ATOM 828 C CA . VAL A 1 115 ? 1.086 -3.787 -7.963 1.00 92.12 115 VAL A CA 1
ATOM 829 C C . VAL A 1 115 ? 0.538 -5.132 -7.521 1.00 92.12 115 VAL A C 1
ATOM 831 O O . VAL A 1 115 ? -0.416 -5.638 -8.099 1.00 92.12 115 VAL A O 1
ATOM 834 N N . VAL A 1 116 ? 1.108 -5.696 -6.465 1.00 93.19 116 VAL A N 1
ATOM 835 C CA . VAL A 1 116 ? 0.586 -6.898 -5.813 1.00 93.19 116 VAL A CA 1
ATOM 836 C C . VAL A 1 116 ? -0.108 -6.472 -4.536 1.00 93.19 116 VAL A C 1
ATOM 838 O O . 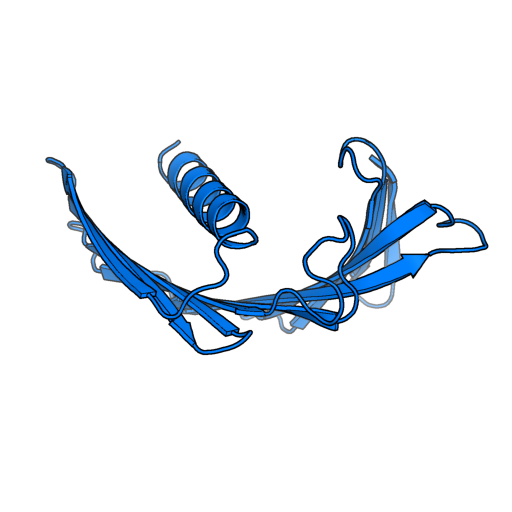VAL A 1 116 ? 0.516 -5.845 -3.679 1.00 93.19 116 VAL A O 1
ATOM 841 N N . SER A 1 117 ? -1.388 -6.804 -4.401 1.00 87.44 117 SER A N 1
ATOM 842 C CA . SER A 1 117 ? -2.100 -6.674 -3.137 1.00 87.44 117 SER A CA 1
ATOM 843 C C . SER A 1 117 ? -2.335 -8.043 -2.533 1.00 87.44 117 SER A C 1
ATOM 845 O O . SER A 1 117 ? -2.863 -8.931 -3.193 1.00 87.44 117 SER A O 1
ATOM 847 N N . THR A 1 118 ? -1.975 -8.205 -1.268 1.00 88.88 118 THR A N 1
ATOM 848 C CA . THR A 1 118 ? -2.234 -9.428 -0.522 1.00 88.88 118 THR A CA 1
ATOM 849 C C . THR A 1 118 ? -3.152 -9.112 0.641 1.00 88.88 118 THR A C 1
ATOM 851 O O . THR A 1 118 ? -2.888 -8.204 1.415 1.00 88.88 118 THR A O 1
ATOM 854 N N . THR A 1 119 ? -4.241 -9.851 0.787 1.00 83.56 119 THR A N 1
ATOM 855 C CA . THR A 1 119 ? -5.158 -9.733 1.922 1.00 83.56 119 THR A CA 1
ATOM 856 C C . THR A 1 119 ? -5.077 -10.992 2.765 1.00 83.56 119 THR A C 1
ATOM 858 O O . THR A 1 119 ? -5.043 -12.103 2.239 1.00 83.56 119 THR A O 1
ATOM 861 N N . THR A 1 120 ? -5.037 -10.826 4.083 1.00 78.25 120 THR A N 1
ATOM 862 C CA . THR A 1 120 ? -5.030 -11.942 5.028 1.00 78.25 120 THR A CA 1
ATOM 863 C C . THR A 1 120 ? -6.325 -11.908 5.818 1.00 78.25 120 THR A C 1
ATOM 865 O O . THR A 1 120 ? -6.596 -10.961 6.561 1.00 78.25 120 THR A O 1
ATOM 868 N N . GLY A 1 121 ? -7.132 -12.951 5.645 1.00 68.94 121 GLY A N 1
ATOM 869 C CA . GLY A 1 121 ? -8.402 -13.115 6.337 1.00 68.94 121 GLY A CA 1
ATOM 870 C C . GLY A 1 121 ? -8.554 -14.500 6.969 1.00 68.94 121 GLY A C 1
ATOM 871 O O . GLY A 1 121 ? -7.648 -15.332 6.897 1.00 68.94 121 GLY A O 1
ATOM 872 N N . PRO A 1 122 ? -9.722 -14.782 7.570 1.00 62.03 122 PRO A N 1
ATOM 873 C CA . PRO A 1 122 ? -10.021 -16.081 8.180 1.00 62.03 122 PRO A CA 1
ATOM 874 C C . PRO A 1 122 ? -9.958 -17.256 7.193 1.00 62.03 122 PRO A C 1
ATOM 876 O O . PRO A 1 122 ? -9.736 -18.391 7.602 1.00 62.03 122 PRO A O 1
ATOM 879 N N . GLU A 1 123 ? -10.160 -16.982 5.902 1.00 68.69 123 GLU A N 1
ATOM 880 C CA . GLU A 1 123 ? -10.147 -17.973 4.818 1.00 68.69 123 GLU A CA 1
ATOM 881 C C . GLU A 1 123 ? -8.747 -18.205 4.221 1.00 68.69 123 GLU A C 1
ATOM 883 O O . GLU A 1 123 ? -8.591 -19.037 3.329 1.00 68.69 123 GLU A O 1
ATOM 888 N N . GLY A 1 124 ? -7.724 -17.506 4.727 1.00 72.69 124 GLY A N 1
ATOM 889 C CA . GLY A 1 124 ? -6.343 -17.596 4.263 1.00 72.69 124 GLY A CA 1
ATOM 890 C C . GLY A 1 124 ? -5.827 -16.300 3.643 1.00 72.69 124 GLY A C 1
ATOM 891 O O . GLY A 1 124 ? -6.410 -15.224 3.795 1.00 72.69 124 GLY A O 1
ATOM 892 N N . GLU A 1 125 ? -4.686 -16.419 2.974 1.00 81.38 125 GLU A N 1
ATOM 893 C CA . GLU A 1 125 ? -4.040 -15.332 2.247 1.00 81.38 125 GLU A CA 1
ATOM 894 C C . GLU A 1 125 ? -4.503 -15.342 0.785 1.00 81.38 125 GLU A C 1
ATOM 896 O O . GLU A 1 125 ? -4.452 -16.379 0.123 1.00 81.38 125 GLU A O 1
ATOM 901 N N . GLN A 1 126 ? -4.969 -14.198 0.286 1.00 84.00 126 GLN A N 1
ATOM 902 C CA . GLN A 1 126 ? -5.344 -14.008 -1.114 1.00 84.00 126 GLN A CA 1
ATOM 903 C C . GLN A 1 126 ? -4.475 -12.917 -1.719 1.00 84.00 126 GLN A C 1
ATOM 905 O O . GLN A 1 126 ? -4.418 -11.815 -1.176 1.00 84.00 126 GLN A O 1
ATOM 910 N N . SER A 1 127 ? -3.831 -13.211 -2.846 1.00 89.38 127 SER A N 1
ATOM 911 C CA . SER A 1 127 ? -3.028 -12.241 -3.586 1.00 89.38 127 SER A CA 1
ATOM 912 C C . SER A 1 127 ? -3.689 -11.896 -4.917 1.00 89.38 127 SER A C 1
ATOM 914 O O . SER A 1 127 ? -4.265 -12.759 -5.587 1.00 89.38 127 SER A O 1
ATOM 916 N N . ILE A 1 128 ? -3.634 -10.616 -5.264 1.00 90.25 128 ILE A N 1
ATOM 917 C CA . ILE A 1 128 ? -4.160 -10.042 -6.493 1.00 90.25 128 ILE A CA 1
ATOM 918 C C . ILE A 1 128 ? -3.030 -9.242 -7.127 1.00 90.25 128 ILE A C 1
ATOM 920 O O . ILE A 1 128 ? -2.564 -8.248 -6.565 1.00 90.25 128 ILE A O 1
ATOM 924 N N . ASP A 1 129 ? -2.614 -9.660 -8.312 1.00 94.00 129 ASP A N 1
ATOM 925 C CA . ASP A 1 129 ? -1.746 -8.874 -9.168 1.00 94.00 129 ASP A CA 1
ATOM 926 C C . ASP A 1 129 ? -2.590 -7.868 -9.953 1.00 94.00 129 ASP A C 1
ATOM 928 O O . ASP A 1 129 ? -3.620 -8.207 -10.530 1.00 94.00 129 ASP A O 1
ATOM 932 N N . MET A 1 130 ? -2.157 -6.617 -9.996 1.00 92.19 130 MET A N 1
ATOM 933 C CA . MET A 1 130 ? -2.831 -5.531 -10.696 1.00 92.19 130 MET A CA 1
ATOM 934 C C . MET A 1 130 ? -1.830 -4.819 -11.596 1.00 92.19 130 MET A C 1
ATOM 936 O O . MET A 1 130 ? -0.720 -4.517 -11.173 1.00 92.19 130 MET A O 1
ATOM 940 N N . TRP A 1 131 ? -2.231 -4.518 -12.822 1.00 95.12 131 TRP A N 1
ATOM 941 C CA . TRP A 1 131 ? -1.488 -3.700 -13.772 1.00 95.12 131 TRP A CA 1
ATOM 942 C C . TRP A 1 131 ? -2.383 -2.561 -14.210 1.00 95.12 131 TRP A C 1
ATOM 944 O O . TRP A 1 131 ? -3.423 -2.824 -14.798 1.00 95.12 131 TRP A O 1
ATOM 954 N N . PHE A 1 132 ? -2.002 -1.317 -13.965 1.00 93.88 132 PHE A N 1
ATOM 955 C CA . PHE A 1 132 ? -2.808 -0.163 -14.367 1.00 93.88 132 PHE A CA 1
ATOM 956 C C . PHE A 1 132 ? -1.934 0.975 -14.883 1.00 93.88 132 PHE A C 1
ATOM 958 O O . PHE A 1 132 ? -0.741 1.040 -14.582 1.00 93.88 132 PHE A O 1
ATOM 965 N N . ASP A 1 133 ? -2.509 1.832 -15.716 1.00 89.88 133 ASP A N 1
ATOM 966 C CA . ASP A 1 133 ? -1.824 3.015 -16.229 1.00 89.88 133 ASP A CA 1
ATOM 967 C C . ASP A 1 133 ? -1.822 4.161 -15.204 1.00 89.88 133 ASP A C 1
ATOM 969 O O . ASP A 1 133 ? -2.446 4.083 -14.150 1.00 89.88 133 ASP A O 1
ATOM 973 N N . GLU A 1 134 ? -1.118 5.249 -15.507 1.00 87.56 134 GLU A N 1
ATOM 974 C CA . GLU A 1 134 ? -1.015 6.408 -14.608 1.00 87.56 134 GLU A CA 1
ATOM 975 C C . GLU A 1 134 ? -2.378 7.049 -14.288 1.00 87.56 134 GLU A C 1
ATOM 977 O O . GLU A 1 134 ? -2.540 7.673 -13.240 1.00 87.56 134 GLU A O 1
ATOM 982 N N . SER A 1 135 ? -3.375 6.876 -15.162 1.00 83.94 135 SER A N 1
ATOM 983 C CA . SER A 1 135 ? -4.727 7.389 -14.935 1.00 83.94 135 SER A CA 1
ATOM 984 C C . SER A 1 135 ? -5.539 6.522 -13.969 1.00 83.94 135 SER A C 1
ATOM 986 O O . SER A 1 135 ? -6.466 7.016 -13.328 1.00 83.94 135 SER A O 1
ATOM 988 N N . GLY A 1 136 ? -5.203 5.232 -13.868 1.00 81.38 136 GLY A N 1
ATOM 989 C CA . GLY A 1 136 ? -5.980 4.226 -13.151 1.00 81.38 136 GLY A CA 1
ATOM 990 C C . GLY A 1 136 ? -7.295 3.843 -13.841 1.00 81.38 136 GLY A C 1
ATOM 991 O O . GLY A 1 136 ? -8.026 3.009 -13.310 1.00 81.38 136 GLY A O 1
ATOM 992 N N . GLU A 1 137 ? -7.609 4.425 -15.004 1.00 78.56 137 GLU A N 1
ATOM 993 C CA . GLU A 1 137 ? -8.826 4.127 -15.768 1.00 78.56 137 GLU A CA 1
ATOM 994 C C . GLU A 1 137 ? -8.695 2.846 -16.590 1.00 78.56 137 GLU A C 1
ATOM 996 O O . GLU A 1 137 ? -9.709 2.230 -16.912 1.00 78.56 137 GLU A O 1
ATOM 1001 N N . HIS A 1 138 ? -7.464 2.441 -16.915 1.00 85.31 138 HIS A N 1
ATOM 1002 C CA . HIS A 1 138 ? -7.199 1.233 -17.681 1.00 85.31 138 HIS A CA 1
ATOM 1003 C C . HIS A 1 138 ? -6.271 0.290 -16.939 1.00 85.31 138 HIS A C 1
ATOM 1005 O O . HIS A 1 138 ? -5.194 0.676 -16.473 1.00 85.31 138 HIS A O 1
ATOM 1011 N N . GLY A 1 139 ? -6.656 -0.982 -16.897 1.00 90.56 139 GLY A N 1
ATOM 1012 C CA . GLY A 1 139 ? -5.826 -1.984 -16.264 1.00 90.56 139 GLY A CA 1
ATOM 1013 C C . GLY A 1 139 ? -6.281 -3.423 -16.419 1.00 90.56 139 GLY A C 1
ATOM 1014 O O . GLY A 1 139 ? -7.235 -3.769 -17.116 1.00 90.56 139 GLY A O 1
ATOM 1015 N N . TYR A 1 140 ? -5.532 -4.284 -15.748 1.00 90.88 140 TYR A N 1
ATOM 1016 C CA . TYR A 1 140 ? -5.768 -5.704 -15.603 1.00 90.88 140 TYR A CA 1
ATOM 1017 C C . TYR A 1 140 ? -5.612 -6.067 -14.136 1.00 90.88 140 TYR A C 1
ATOM 1019 O O . TYR A 1 140 ? -4.704 -5.588 -13.466 1.00 90.88 140 TYR A O 1
ATOM 1027 N N . MET A 1 141 ? -6.450 -6.967 -13.654 1.00 91.00 141 MET A N 1
ATOM 1028 C CA . MET A 1 141 ? -6.239 -7.670 -12.403 1.00 91.00 141 MET A CA 1
ATOM 1029 C C . MET A 1 141 ? -6.195 -9.166 -12.671 1.00 91.00 141 MET A C 1
ATOM 1031 O O . MET A 1 141 ? -6.967 -9.696 -13.476 1.00 91.00 141 MET A O 1
ATOM 1035 N N . GLU A 1 142 ? -5.287 -9.842 -11.993 1.00 93.00 142 GLU A N 1
ATOM 1036 C CA . GLU A 1 142 ? -5.169 -11.284 -11.981 1.00 93.00 142 GLU A CA 1
ATOM 1037 C C . GLU A 1 142 ? -5.246 -11.760 -10.532 1.00 93.00 142 GLU A C 1
ATOM 1039 O O . GLU A 1 142 ? -4.534 -11.269 -9.664 1.00 93.00 142 GLU A O 1
ATOM 1044 N N . MET A 1 143 ? -6.129 -12.715 -10.265 1.00 90.38 143 MET A N 1
ATOM 1045 C CA . MET A 1 143 ? -6.273 -13.325 -8.945 1.00 90.38 143 MET A CA 1
ATOM 1046 C C . MET A 1 143 ? -6.296 -14.843 -9.081 1.00 90.38 143 MET A C 1
ATOM 1048 O O . MET A 1 143 ? -6.859 -15.379 -10.041 1.00 90.38 143 MET A O 1
ATOM 1052 N N . GLU A 1 144 ? -5.700 -15.542 -8.121 1.00 83.38 144 GLU A N 1
ATOM 1053 C CA . GLU A 1 144 ? -5.769 -16.998 -8.049 1.00 83.38 144 GLU A CA 1
ATOM 1054 C C . GLU A 1 144 ? -6.815 -17.421 -7.017 1.00 83.38 144 GLU A C 1
ATOM 1056 O O . GLU A 1 144 ? -6.698 -17.125 -5.830 1.00 83.38 144 GLU A O 1
ATOM 1061 N N . VAL A 1 145 ? -7.851 -18.129 -7.469 1.00 79.62 145 VAL A N 1
ATOM 1062 C CA . VAL A 1 145 ? -8.916 -18.648 -6.604 1.00 79.62 145 VAL A CA 1
ATOM 1063 C C . VAL A 1 145 ? -9.026 -20.148 -6.826 1.00 79.62 145 VAL A C 1
ATOM 1065 O O . VAL A 1 145 ? -9.400 -20.602 -7.906 1.00 79.62 145 VAL A O 1
ATOM 1068 N N . GLY A 1 146 ? -8.664 -20.938 -5.813 1.00 76.31 146 GLY A N 1
ATOM 1069 C CA . GLY A 1 146 ? -8.754 -22.401 -5.880 1.00 76.31 146 GLY A CA 1
ATOM 1070 C C . GLY A 1 146 ? -7.928 -23.027 -7.013 1.00 76.31 146 GLY A C 1
ATOM 1071 O O . GLY A 1 146 ? -8.377 -23.992 -7.630 1.00 76.31 146 GLY A O 1
ATOM 1072 N N . GLY A 1 147 ? -6.755 -22.459 -7.325 1.00 76.75 147 GLY A N 1
ATOM 1073 C CA . GLY A 1 147 ? -5.884 -22.906 -8.420 1.00 76.75 147 GLY A CA 1
ATOM 1074 C C . GLY A 1 147 ? -6.338 -22.474 -9.819 1.00 76.75 147 GLY A C 1
ATOM 1075 O O . GLY A 1 147 ? -5.741 -22.889 -10.814 1.00 76.75 147 GLY A O 1
ATOM 1076 N N . GLN A 1 148 ? -7.393 -21.660 -9.928 1.00 80.94 148 GLN A N 1
ATOM 1077 C CA . GLN A 1 148 ? -7.808 -21.037 -11.181 1.00 80.94 148 GLN A CA 1
ATOM 1078 C C . GLN A 1 148 ? -7.378 -19.577 -11.216 1.00 80.94 148 GLN A C 1
ATOM 1080 O O . GLN A 1 148 ? -7.669 -18.803 -10.305 1.00 80.94 148 GLN A O 1
ATOM 1085 N N . LYS A 1 149 ? -6.721 -19.199 -12.313 1.00 86.94 149 LYS A N 1
ATOM 1086 C CA . LYS A 1 149 ? -6.353 -17.815 -12.588 1.00 86.94 149 LYS A CA 1
ATOM 1087 C C . LYS A 1 149 ? -7.533 -17.088 -13.223 1.00 86.94 149 LYS A C 1
ATOM 1089 O O . LYS A 1 149 ? -7.944 -17.419 -14.336 1.00 86.94 149 LYS A O 1
ATOM 1094 N N . ILE A 1 150 ? -8.058 -16.096 -12.521 1.00 88.19 150 ILE A N 1
ATOM 1095 C CA . ILE A 1 150 ? -9.096 -15.195 -13.015 1.00 88.19 150 ILE A CA 1
ATOM 1096 C C . ILE A 1 150 ? -8.400 -13.923 -13.480 1.00 88.19 150 ILE A C 1
ATOM 1098 O O . ILE A 1 150 ? -7.608 -13.350 -12.739 1.00 88.19 150 ILE A O 1
ATOM 1102 N N . VAL A 1 151 ? -8.686 -13.497 -14.711 1.00 89.94 151 VAL A N 1
ATOM 1103 C CA . VAL A 1 151 ? -8.151 -12.262 -15.293 1.00 89.94 151 VAL A CA 1
ATOM 1104 C C . VAL A 1 151 ? -9.316 -11.352 -15.647 1.00 89.94 151 VAL A C 1
ATOM 1106 O O . VAL A 1 151 ? -10.215 -11.767 -16.380 1.00 89.94 151 VAL A O 1
ATOM 1109 N N . GLN A 1 152 ? -9.288 -10.117 -15.162 1.00 88.56 152 GLN A N 1
ATOM 1110 C CA . GLN A 1 152 ? -10.278 -9.094 -15.479 1.00 88.56 152 GLN A CA 1
ATOM 1111 C C . GLN A 1 152 ? -9.569 -7.832 -15.962 1.00 88.56 152 GLN A C 1
ATOM 1113 O O . GLN A 1 152 ? -8.600 -7.396 -15.354 1.00 88.56 152 GLN A O 1
ATOM 1118 N N . SER A 1 153 ? -10.043 -7.256 -17.063 1.00 88.50 153 SER A N 1
ATOM 1119 C CA . SER A 1 153 ? -9.656 -5.915 -17.499 1.00 88.50 153 SER A CA 1
ATOM 1120 C C . SER A 1 153 ? -10.713 -4.908 -17.071 1.00 88.50 153 SER A C 1
ATOM 1122 O O . SER A 1 153 ? -11.899 -5.254 -17.023 1.00 88.50 153 SER A O 1
ATOM 1124 N N . PHE A 1 154 ? -10.294 -3.677 -16.828 1.00 80.94 154 PHE A N 1
ATOM 1125 C CA . PHE A 1 154 ? -11.170 -2.542 -16.572 1.00 80.94 154 PHE A CA 1
ATOM 1126 C C . PHE A 1 154 ? -10.666 -1.322 -17.340 1.00 80.94 154 PHE A C 1
ATOM 1128 O O . PHE A 1 154 ? -9.445 -1.272 -17.626 1.00 80.94 154 PHE A O 1
#